Protein AF-A0A1V5H7J7-F1 (afdb_monomer_lite)

pLDDT: mean 72.94, std 15.12, range [36.56, 96.06]

Foldseek 3Di:
DPPDPDPCVVVVVVVCVVCVVVVVVVVVVVVVVLVVVVVVLVVVLVVVCVVPVVVSCVVSVLQVDFDWDWDWDQDPVGIDTDTDGHRPSDD

Radius of gyration: 19.57 Å; chains: 1; bounding box: 46×24×53 Å

Secondary structure (DSSP, 8-state):
---S--TTHHHHHHHHHH-HHHHHHHHHHHHHHHHHHHHHHHHHHHHHHHH-HHHHHHHTGGGT--EEEEEEEEETTEEEEEEEEE-----

Structure (mmCIF, N/CA/C/O backbone):
data_AF-A0A1V5H7J7-F1
#
_entry.id   AF-A0A1V5H7J7-F1
#
loop_
_atom_site.group_PDB
_atom_site.id
_atom_site.type_symbol
_atom_site.label_atom_id
_atom_site.label_alt_id
_atom_site.label_comp_id
_atom_site.label_asym_id
_atom_site.label_entity_id
_atom_site.label_seq_id
_atom_site.pdbx_PDB_ins_code
_atom_site.Cartn_x
_atom_site.Cartn_y
_atom_site.Cartn_z
_atom_site.occupancy
_atom_site.B_iso_or_equiv
_atom_site.auth_seq_id
_atom_site.auth_comp_id
_atom_site.auth_asym_id
_atom_site.auth_atom_id
_atom_site.pdbx_PDB_model_num
ATOM 1 N N . MET A 1 1 ? -10.224 3.922 14.160 1.00 61.62 1 MET A N 1
ATOM 2 C CA . MET A 1 1 ? -9.378 4.825 14.961 1.00 61.62 1 MET A CA 1
ATOM 3 C C . MET A 1 1 ? -8.881 5.890 14.013 1.00 61.62 1 MET A C 1
ATOM 5 O O . MET A 1 1 ? -8.402 5.538 12.937 1.00 61.62 1 MET A O 1
ATOM 9 N N . VAL A 1 2 ? -9.119 7.155 14.339 1.00 57.69 2 VAL A N 1
ATOM 10 C CA . VAL A 1 2 ? -8.744 8.268 13.458 1.00 57.69 2 VAL A CA 1
ATOM 11 C C . VAL A 1 2 ? -7.240 8.469 13.621 1.00 57.69 2 VAL A C 1
ATOM 13 O O . VAL A 1 2 ? -6.766 8.737 14.718 1.00 57.69 2 VAL A O 1
ATOM 16 N N . THR A 1 3 ? -6.474 8.248 12.555 1.00 58.00 3 THR A N 1
ATOM 17 C CA . THR A 1 3 ? -5.001 8.171 12.598 1.00 58.00 3 THR A CA 1
ATOM 18 C C . THR A 1 3 ? -4.301 9.528 12.521 1.00 58.00 3 THR A C 1
ATOM 20 O O . THR A 1 3 ? -3.075 9.582 12.518 1.00 58.00 3 THR A O 1
ATOM 23 N N . ASN A 1 4 ? -5.070 10.613 12.441 1.00 60.66 4 ASN A N 1
ATOM 24 C CA . ASN A 1 4 ? -4.595 11.960 12.151 1.00 60.66 4 ASN A CA 1
ATOM 25 C C . ASN A 1 4 ? -5.039 12.890 13.293 1.00 60.66 4 ASN A C 1
ATOM 27 O O . ASN A 1 4 ? -6.053 12.606 13.939 1.00 60.66 4 ASN A O 1
ATOM 31 N N . ASP A 1 5 ? -4.335 14.008 13.502 1.00 68.25 5 ASP A N 1
ATOM 32 C CA . ASP A 1 5 ? -4.713 15.064 14.461 1.00 68.25 5 ASP A CA 1
ATOM 33 C C . ASP A 1 5 ? -5.921 15.865 13.943 1.00 68.25 5 ASP A C 1
ATOM 35 O O . ASP A 1 5 ? -5.866 17.042 13.595 1.00 68.25 5 ASP A O 1
ATOM 39 N N . HIS A 1 6 ? -7.040 15.165 13.794 1.00 73.12 6 HIS A N 1
ATOM 40 C CA . HIS A 1 6 ? -8.293 15.733 13.344 1.00 73.12 6 HIS A CA 1
ATOM 41 C C . HIS A 1 6 ? -8.978 16.408 14.533 1.00 73.12 6 HIS A C 1
ATOM 43 O O . HIS A 1 6 ? -9.194 15.768 15.563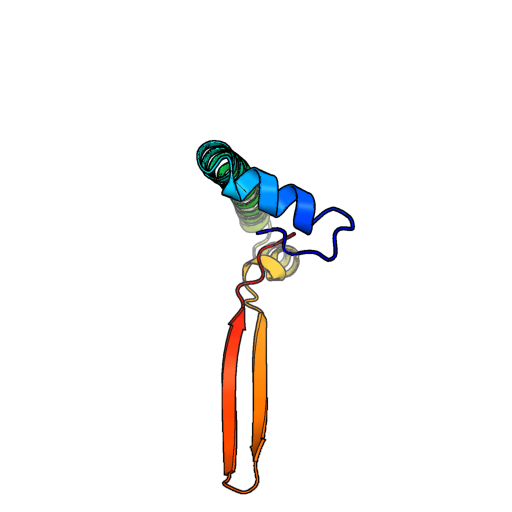 1.00 73.12 6 HIS A O 1
ATOM 49 N N . SER A 1 7 ? -9.391 17.667 14.374 1.00 84.38 7 SER A N 1
ATOM 50 C CA . SER A 1 7 ? -10.071 18.466 15.412 1.00 84.38 7 SER A CA 1
ATOM 51 C C . SER A 1 7 ? -11.285 17.762 16.033 1.00 84.38 7 SER A C 1
ATOM 53 O O . SER A 1 7 ? -11.613 17.980 17.195 1.00 84.38 7 SER A O 1
ATOM 55 N N . HIS A 1 8 ? -11.929 16.870 15.277 1.00 83.75 8 HIS A N 1
ATOM 56 C CA . HIS A 1 8 ? -13.093 16.092 15.714 1.00 83.75 8 HIS A CA 1
ATOM 57 C C . HIS A 1 8 ? -12.789 14.625 16.056 1.00 83.75 8 HIS A C 1
ATOM 59 O O . HIS A 1 8 ? -13.715 13.820 16.143 1.00 83.75 8 HIS A O 1
ATOM 65 N N . ARG A 1 9 ? -11.516 14.245 16.232 1.00 81.25 9 ARG A N 1
ATOM 66 C CA . ARG A 1 9 ? -11.103 12.855 16.497 1.00 81.25 9 ARG A CA 1
ATOM 67 C C . ARG A 1 9 ? -11.904 12.216 17.632 1.00 81.25 9 ARG A C 1
ATOM 69 O O . ARG A 1 9 ? -12.464 11.142 17.437 1.00 81.25 9 ARG A O 1
ATOM 76 N N . ASN A 1 10 ? -12.008 12.898 18.770 1.00 83.94 10 ASN A N 1
ATOM 77 C CA . ASN A 1 10 ? -12.699 12.367 19.948 1.00 83.94 10 ASN A CA 1
ATOM 78 C C . ASN A 1 10 ? -14.197 12.143 19.690 1.00 83.94 10 ASN A C 1
ATOM 80 O O . ASN A 1 10 ? -14.741 11.125 20.102 1.00 83.94 10 ASN A O 1
ATOM 84 N N . ALA A 1 11 ? -14.848 13.047 18.954 1.00 85.06 11 ALA A N 1
ATOM 85 C CA . ALA A 1 11 ? -16.261 12.911 18.602 1.00 85.06 11 ALA A CA 1
ATOM 86 C C . ALA A 1 11 ? -16.505 11.731 17.644 1.00 85.06 11 ALA A C 1
ATOM 88 O O . ALA A 1 11 ? -17.444 10.964 17.823 1.00 85.06 11 ALA A O 1
ATOM 89 N N . ILE A 1 12 ? -15.627 11.543 16.655 1.00 80.31 12 ILE A N 1
ATOM 90 C CA . ILE A 1 12 ? -15.711 10.422 15.708 1.00 80.31 12 ILE A CA 1
ATOM 91 C C . ILE A 1 12 ? -15.463 9.084 16.419 1.00 80.31 12 ILE A C 1
ATOM 93 O O . ILE A 1 12 ? -16.150 8.098 16.150 1.00 80.31 12 ILE A O 1
ATOM 97 N N . GLU A 1 13 ? -14.493 9.030 17.334 1.00 84.69 13 GLU A N 1
ATOM 98 C CA . GLU A 1 13 ? -14.221 7.813 18.105 1.00 84.69 13 GLU A CA 1
ATOM 99 C C . GLU A 1 13 ? -15.356 7.474 19.079 1.00 84.69 13 GLU A C 1
ATOM 101 O O . GLU A 1 13 ? -15.679 6.294 19.207 1.00 84.69 13 GLU A O 1
ATOM 106 N N . ALA A 1 14 ? -16.022 8.474 19.668 1.00 87.81 14 ALA A N 1
ATOM 107 C CA . ALA A 1 14 ? -17.230 8.264 20.469 1.00 87.81 14 ALA A CA 1
ATOM 108 C C . ALA A 1 14 ? -18.371 7.650 19.638 1.00 87.81 14 ALA A C 1
ATOM 110 O O . ALA A 1 14 ? -18.934 6.631 20.034 1.00 87.81 14 ALA A O 1
ATOM 111 N N . ILE A 1 15 ? -18.629 8.170 18.430 1.00 85.50 15 ILE A N 1
ATOM 112 C CA . ILE A 1 15 ? -19.638 7.608 17.513 1.00 85.50 15 ILE A CA 1
ATOM 113 C C . ILE A 1 15 ? -19.333 6.139 17.188 1.00 85.50 15 ILE A C 1
ATOM 115 O O . ILE A 1 15 ? -20.231 5.301 17.195 1.00 85.50 15 ILE A O 1
ATOM 119 N N . PHE A 1 16 ? -18.069 5.793 16.933 1.00 83.50 16 PHE A N 1
ATOM 120 C CA . PHE A 1 16 ? -17.679 4.407 16.652 1.00 83.50 16 PHE A CA 1
ATOM 121 C C . PHE A 1 16 ? -17.708 3.483 17.874 1.00 83.50 16 PHE A C 1
ATOM 123 O O . PHE A 1 16 ? -17.785 2.266 17.692 1.00 83.50 16 PHE A O 1
ATOM 130 N N . ALA A 1 17 ? -17.615 4.027 19.089 1.00 84.88 17 ALA A N 1
ATOM 131 C CA . ALA A 1 17 ? -17.773 3.266 20.325 1.00 84.88 17 ALA A CA 1
ATOM 132 C C . ALA A 1 17 ? -19.252 2.971 20.614 1.00 84.88 17 ALA A C 1
ATOM 134 O O . ALA A 1 17 ? -19.586 1.850 20.989 1.00 84.88 17 ALA A O 1
ATOM 135 N N . GLU A 1 18 ? -20.130 3.950 20.384 1.00 90.56 18 GLU A N 1
ATOM 136 C CA . GLU A 1 18 ? -21.582 3.810 20.554 1.00 90.56 18 GLU A CA 1
ATOM 137 C C . GLU A 1 18 ? -22.228 2.957 19.454 1.00 90.56 18 GLU A C 1
ATOM 139 O O . GLU A 1 18 ? -23.240 2.301 19.696 1.00 90.56 18 GLU A O 1
ATOM 144 N N . ARG A 1 19 ? -21.646 2.965 18.247 1.00 86.44 19 ARG A N 1
ATOM 145 C CA . ARG A 1 19 ? -22.166 2.290 17.048 1.00 86.44 19 ARG A CA 1
ATOM 146 C C . ARG A 1 19 ? -21.087 1.440 16.366 1.00 86.44 19 ARG A C 1
ATOM 148 O O . ARG A 1 19 ? -20.528 1.841 15.333 1.00 86.44 19 ARG A O 1
ATOM 155 N N . PRO A 1 20 ? -20.742 0.268 16.928 1.00 81.81 20 PRO A N 1
ATOM 156 C CA . PRO A 1 20 ? -19.700 -0.605 16.383 1.00 81.81 20 PRO A CA 1
ATOM 157 C C . PRO A 1 20 ? -20.004 -1.113 14.962 1.00 81.81 20 PRO A C 1
ATOM 159 O O . PRO A 1 20 ? -19.082 -1.372 14.185 1.00 81.81 20 PRO A O 1
ATOM 162 N N . GLU A 1 21 ? -21.274 -1.212 14.580 1.00 82.69 21 GLU A N 1
ATOM 163 C CA . GLU A 1 21 ? -21.721 -1.544 13.228 1.00 82.69 21 GLU A CA 1
ATOM 164 C C . GLU A 1 21 ? -21.254 -0.51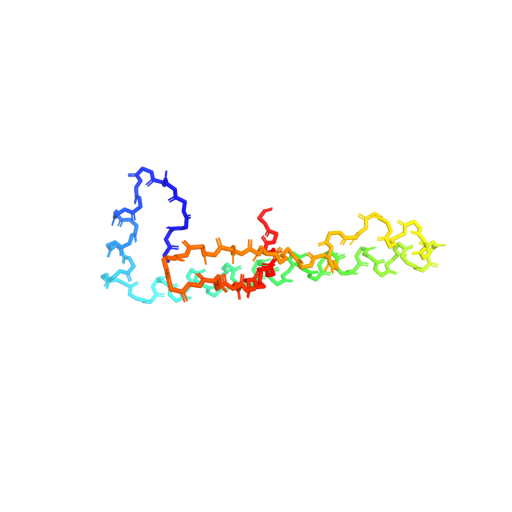4 12.189 1.00 82.69 21 GLU A C 1
ATOM 166 O O . GLU A 1 21 ? -20.719 -0.902 11.149 1.00 82.69 21 GLU A O 1
ATOM 171 N N . LEU A 1 22 ? -21.318 0.785 12.510 1.00 79.00 22 LEU A N 1
ATOM 172 C CA . LEU A 1 22 ? -20.828 1.852 11.631 1.00 79.00 22 LEU A CA 1
ATOM 173 C C . LEU A 1 22 ? -19.309 1.799 11.481 1.00 79.00 22 LEU A C 1
ATOM 175 O O . LEU A 1 22 ? -18.777 2.022 10.393 1.00 79.00 22 LEU A O 1
ATOM 179 N N . ARG A 1 23 ? -18.590 1.457 12.556 1.00 74.81 23 ARG A N 1
ATOM 180 C CA . ARG A 1 23 ? -17.138 1.245 12.498 1.00 74.81 23 ARG A CA 1
ATOM 181 C C . ARG A 1 23 ? -16.785 0.095 11.554 1.00 74.81 23 ARG A C 1
ATOM 183 O O . ARG A 1 23 ? -15.825 0.208 10.784 1.00 74.81 23 ARG A O 1
ATOM 190 N N . ASN A 1 24 ? -17.527 -1.006 11.624 1.00 73.81 24 ASN A N 1
ATOM 191 C CA . ASN A 1 24 ? -17.305 -2.176 10.777 1.00 73.81 24 ASN A CA 1
ATOM 192 C C . ASN A 1 24 ? -17.605 -1.865 9.310 1.00 73.81 24 ASN A C 1
ATOM 194 O O . ASN A 1 24 ? -16.804 -2.199 8.436 1.00 73.81 24 ASN A O 1
ATOM 198 N N . GLU A 1 25 ? -18.709 -1.172 9.039 1.00 77.69 25 GLU A N 1
ATOM 199 C CA . GLU A 1 25 ? -19.092 -0.766 7.689 1.00 77.69 25 GLU A CA 1
ATOM 200 C C . GLU A 1 25 ? -18.094 0.231 7.087 1.00 77.69 25 GLU A C 1
ATOM 202 O O . GLU A 1 25 ? -17.591 0.014 5.982 1.00 77.69 25 GLU A O 1
ATOM 207 N N . TYR A 1 26 ? -17.690 1.245 7.856 1.00 78.25 26 TYR A N 1
ATOM 208 C CA . TYR A 1 26 ? -16.621 2.168 7.476 1.00 78.25 26 TYR A CA 1
ATOM 209 C C . TYR A 1 26 ? -15.319 1.422 7.153 1.00 78.25 26 TYR A C 1
ATOM 211 O O . TYR A 1 26 ? -14.675 1.676 6.133 1.00 78.25 26 TYR A O 1
ATOM 219 N N . THR A 1 27 ? -14.942 0.454 7.992 1.00 75.12 27 THR A N 1
ATOM 220 C CA . THR A 1 27 ? -13.743 -0.371 7.780 1.00 75.12 27 THR A CA 1
ATOM 221 C C . THR A 1 27 ? -13.858 -1.208 6.505 1.00 75.12 27 THR A C 1
ATOM 223 O O . THR A 1 27 ? -12.892 -1.307 5.748 1.00 75.12 27 THR A O 1
ATOM 226 N N . LYS A 1 28 ? -15.032 -1.781 6.228 1.00 68.69 28 LYS A N 1
ATOM 227 C CA . LYS A 1 28 ? -15.291 -2.564 5.014 1.00 68.69 28 LYS A CA 1
ATOM 228 C C . LYS A 1 28 ? -15.161 -1.703 3.756 1.00 68.69 28 LYS A C 1
ATOM 230 O O . LYS A 1 28 ? -14.437 -2.083 2.838 1.00 68.69 28 LYS A O 1
ATOM 235 N N . ILE A 1 29 ? -15.808 -0.537 3.737 1.00 75.00 29 ILE A N 1
ATOM 236 C CA . ILE A 1 29 ? -15.781 0.395 2.599 1.00 75.00 29 ILE A CA 1
ATOM 237 C C . ILE A 1 29 ? -14.356 0.884 2.347 1.00 75.00 29 ILE A C 1
ATOM 239 O O . ILE A 1 29 ? -13.854 0.783 1.229 1.00 75.00 29 ILE A O 1
ATOM 243 N N . THR A 1 30 ? -13.676 1.365 3.387 1.00 73.12 30 THR A N 1
ATOM 244 C CA . THR A 1 30 ? -12.300 1.865 3.253 1.00 73.12 30 THR A CA 1
ATOM 245 C C . THR A 1 30 ? -11.337 0.765 2.813 1.00 73.12 30 THR A C 1
ATOM 247 O O . THR A 1 30 ? -10.523 1.001 1.925 1.00 73.12 30 THR A O 1
ATOM 250 N N . SER A 1 31 ? -11.483 -0.462 3.324 1.00 69.12 31 SER A N 1
ATOM 251 C CA . SER A 1 31 ? -10.672 -1.604 2.876 1.00 69.12 31 SER A CA 1
ATOM 252 C C . SER A 1 31 ? -10.907 -1.944 1.403 1.00 69.12 31 SER A C 1
ATOM 254 O O . SER A 1 31 ? -9.949 -2.216 0.681 1.00 69.12 31 SER A O 1
ATOM 256 N N . MET A 1 32 ? -12.159 -1.897 0.932 1.00 71.00 32 MET A N 1
ATOM 257 C CA . MET A 1 32 ? -12.481 -2.094 -0.485 1.00 71.00 32 MET A CA 1
ATOM 258 C C . MET A 1 32 ? -11.891 -0.993 -1.370 1.00 71.00 32 MET A C 1
ATOM 260 O O . MET A 1 32 ? -11.323 -1.300 -2.416 1.00 71.00 32 MET A O 1
ATOM 264 N N . LEU A 1 33 ? -11.986 0.273 -0.956 1.00 73.62 33 LEU A N 1
ATOM 265 C CA . LEU A 1 33 ? -11.393 1.396 -1.688 1.00 73.62 33 LEU A CA 1
ATOM 266 C C . LEU A 1 33 ? -9.873 1.238 -1.804 1.00 73.62 33 LEU A C 1
ATOM 268 O O . LEU A 1 33 ? -9.329 1.322 -2.905 1.00 73.62 33 LEU A O 1
ATOM 272 N N . THR A 1 34 ? -9.205 0.912 -0.694 1.00 71.25 34 THR A N 1
ATOM 273 C CA . THR A 1 34 ? -7.766 0.626 -0.677 1.00 71.25 34 THR A CA 1
ATOM 274 C C . THR A 1 34 ? -7.413 -0.545 -1.599 1.00 71.25 34 THR A C 1
ATOM 276 O O . THR A 1 34 ? -6.444 -0.465 -2.354 1.00 71.25 34 THR A O 1
ATOM 279 N N . LEU A 1 35 ? -8.208 -1.620 -1.601 1.00 70.06 35 LEU A N 1
ATOM 280 C CA . LEU A 1 35 ? -7.993 -2.760 -2.496 1.00 70.06 35 LEU A CA 1
ATOM 281 C C . LEU A 1 35 ? -8.106 -2.358 -3.974 1.00 70.06 35 LEU A C 1
ATOM 283 O O . LEU A 1 35 ? -7.244 -2.722 -4.774 1.00 70.06 35 LEU A O 1
ATOM 287 N N . VAL A 1 36 ? -9.137 -1.588 -4.334 1.00 79.12 36 VAL A N 1
ATOM 288 C CA . VAL A 1 36 ? -9.339 -1.089 -5.703 1.00 79.12 36 VAL A CA 1
ATOM 289 C C . VAL A 1 36 ? -8.171 -0.208 -6.144 1.00 79.12 36 VAL A C 1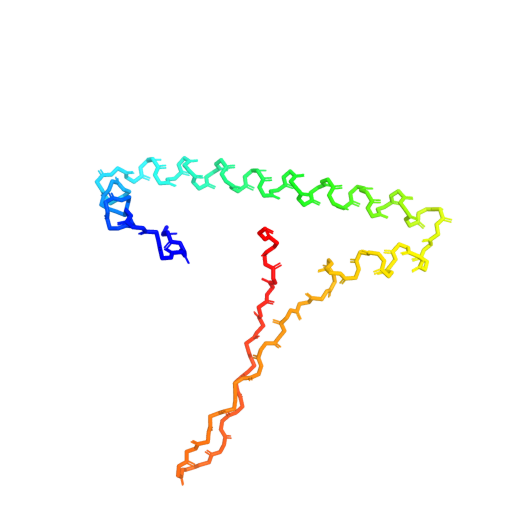
ATOM 291 O O . VAL A 1 36 ? -7.706 -0.317 -7.280 1.00 79.12 36 VAL A O 1
ATOM 294 N N . GLU A 1 37 ? -7.664 0.647 -5.259 1.00 79.12 37 GLU A N 1
ATOM 295 C CA . GLU A 1 37 ? -6.516 1.499 -5.555 1.00 79.12 37 GLU A CA 1
ATOM 296 C C . GLU A 1 37 ? -5.238 0.681 -5.794 1.00 79.12 37 GLU A C 1
ATOM 298 O O . GLU A 1 37 ? -4.526 0.909 -6.779 1.00 79.12 37 GLU A O 1
ATOM 303 N N . HIS A 1 38 ? -4.971 -0.320 -4.951 1.00 77.19 38 HIS A N 1
ATOM 304 C CA . HIS A 1 38 ? -3.844 -1.231 -5.150 1.00 77.19 38 HIS A CA 1
ATOM 305 C C . HIS A 1 38 ? -3.975 -2.034 -6.447 1.00 77.19 38 HIS A C 1
ATOM 307 O O . HIS A 1 38 ? -2.994 -2.150 -7.183 1.00 77.19 38 HIS A O 1
ATOM 313 N N . ALA A 1 39 ? -5.174 -2.523 -6.774 1.00 77.19 39 ALA A N 1
ATOM 314 C CA . ALA A 1 39 ? -5.431 -3.234 -8.024 1.00 77.19 39 ALA A CA 1
ATOM 315 C C . ALA A 1 39 ? -5.177 -2.340 -9.251 1.00 77.19 39 ALA A C 1
ATOM 317 O O . ALA A 1 39 ? -4.533 -2.773 -10.207 1.00 77.19 39 ALA A O 1
ATOM 318 N N . ARG A 1 40 ? -5.604 -1.069 -9.206 1.00 88.25 40 ARG A N 1
ATOM 319 C CA . ARG A 1 40 ? -5.314 -0.081 -10.260 1.00 88.25 40 ARG A CA 1
ATOM 320 C C . ARG A 1 40 ? -3.815 0.154 -10.432 1.00 88.25 40 ARG A C 1
ATOM 322 O O . ARG A 1 40 ? -3.319 0.108 -11.557 1.00 88.25 40 ARG A O 1
ATOM 329 N N . LYS A 1 41 ? -3.088 0.366 -9.329 1.00 84.56 41 LYS A N 1
ATOM 330 C CA . LYS A 1 41 ? -1.627 0.561 -9.343 1.00 84.56 41 LYS A CA 1
ATOM 331 C C . LYS A 1 41 ? -0.894 -0.669 -9.893 1.00 84.56 41 LYS A C 1
ATOM 333 O O . LYS A 1 41 ? 0.006 -0.509 -10.714 1.00 84.56 41 LYS A O 1
ATOM 338 N N . ALA A 1 42 ? -1.314 -1.876 -9.509 1.00 84.62 42 ALA A N 1
ATOM 339 C CA . ALA A 1 42 ? -0.757 -3.125 -10.026 1.00 84.62 42 ALA A CA 1
ATOM 340 C C . ALA A 1 42 ? -1.022 -3.299 -11.531 1.00 84.62 42 ALA A C 1
ATOM 342 O O . ALA A 1 42 ? -0.104 -3.615 -12.284 1.00 84.62 42 ALA A O 1
ATOM 343 N N . GLY A 1 43 ? -2.250 -3.032 -11.990 1.00 89.38 43 GLY A N 1
ATOM 344 C CA . GLY A 1 43 ? -2.598 -3.084 -13.412 1.00 89.38 43 GLY A CA 1
ATOM 345 C C . GLY A 1 43 ? -1.761 -2.121 -14.259 1.00 89.38 43 GLY A C 1
ATOM 346 O O . GLY A 1 43 ? -1.213 -2.525 -15.284 1.00 89.38 43 GLY A O 1
ATOM 347 N N . ALA A 1 44 ? -1.595 -0.880 -13.793 1.00 92.25 44 ALA A N 1
ATOM 348 C 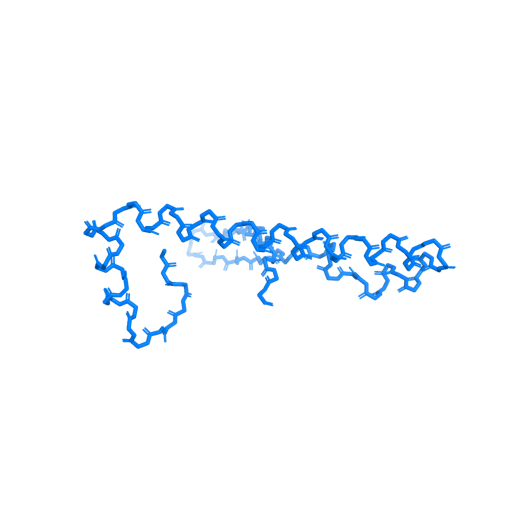CA . ALA A 1 44 ? -0.769 0.121 -14.465 1.00 92.25 44 ALA A CA 1
ATOM 349 C C . ALA A 1 44 ? 0.716 -0.284 -14.515 1.00 92.25 44 ALA A C 1
ATOM 351 O O . ALA A 1 44 ? 1.352 -0.153 -15.560 1.00 92.25 44 ALA A O 1
ATOM 352 N N . PHE A 1 45 ? 1.253 -0.839 -13.421 1.00 90.81 45 PHE A N 1
ATOM 353 C CA . PHE A 1 45 ? 2.608 -1.394 -13.410 1.00 90.81 45 PHE A CA 1
ATOM 354 C C . PHE A 1 45 ? 2.764 -2.530 -14.427 1.00 90.81 45 PHE A C 1
ATOM 356 O O . PHE A 1 45 ? 3.711 -2.513 -15.205 1.00 90.81 45 PHE A O 1
ATOM 363 N N . HIS A 1 46 ? 1.833 -3.490 -14.471 1.00 90.75 46 HIS A N 1
ATOM 364 C CA . HIS A 1 46 ? 1.906 -4.609 -15.414 1.00 90.75 46 HIS A CA 1
ATOM 365 C C . HIS A 1 46 ? 1.852 -4.165 -16.877 1.00 90.75 46 HIS A C 1
ATOM 367 O O . HIS A 1 46 ? 2.540 -4.756 -17.705 1.00 90.75 46 HIS A O 1
ATOM 373 N N . GLN A 1 47 ? 1.053 -3.146 -17.204 1.00 94.75 47 GLN A N 1
ATOM 374 C CA . GLN A 1 47 ? 1.032 -2.570 -18.550 1.00 94.75 47 GLN A CA 1
ATOM 375 C C . GLN A 1 47 ? 2.377 -1.922 -18.891 1.00 94.75 47 GLN A C 1
ATOM 377 O O . GLN A 1 47 ? 3.000 -2.325 -19.868 1.00 94.75 47 GLN A O 1
ATOM 382 N N . ALA A 1 48 ? 2.880 -1.028 -18.033 1.00 92.62 48 ALA A N 1
ATOM 383 C CA . ALA A 1 48 ? 4.170 -0.371 -18.245 1.00 92.62 48 ALA A CA 1
ATOM 384 C C . ALA A 1 48 ? 5.334 -1.375 -18.330 1.00 92.62 48 ALA A C 1
ATOM 386 O O . ALA A 1 48 ? 6.246 -1.206 -19.131 1.00 92.62 48 ALA A O 1
ATOM 387 N N . TYR A 1 49 ? 5.292 -2.445 -17.532 1.00 91.69 49 TYR A N 1
ATOM 388 C CA . TYR A 1 49 ? 6.326 -3.479 -17.520 1.00 91.69 49 TYR A CA 1
ATOM 389 C C . TYR A 1 49 ? 6.368 -4.290 -18.821 1.00 91.69 49 TYR A C 1
ATOM 391 O O . TYR A 1 49 ? 7.437 -4.752 -19.208 1.00 91.69 49 TYR A O 1
ATOM 399 N N . ARG A 1 50 ? 5.231 -4.469 -19.510 1.00 94.69 50 ARG A N 1
ATOM 400 C CA . ARG A 1 50 ? 5.205 -5.126 -20.830 1.00 94.69 50 ARG A CA 1
ATOM 401 C C . ARG A 1 50 ? 5.873 -4.283 -21.915 1.00 94.69 50 ARG A C 1
ATOM 403 O O . ARG A 1 50 ? 6.368 -4.854 -22.878 1.00 94.69 50 ARG A O 1
ATOM 410 N N . GLU A 1 51 ? 5.863 -2.962 -21.764 1.00 96.06 51 GLU A N 1
ATOM 411 C CA . GLU A 1 51 ? 6.446 -2.016 -22.720 1.00 96.06 51 GLU A CA 1
ATOM 412 C C . GLU A 1 51 ? 7.938 -1.784 -22.443 1.00 96.06 51 GLU A C 1
ATOM 414 O O . GLU A 1 51 ? 8.768 -1.971 -23.329 1.00 96.06 51 GLU A O 1
ATOM 419 N N . ASP A 1 52 ? 8.286 -1.420 -21.204 1.00 95.12 52 ASP A N 1
ATOM 420 C CA . ASP A 1 52 ? 9.664 -1.222 -20.748 1.00 95.12 52 ASP A CA 1
ATOM 421 C C . ASP A 1 52 ? 9.808 -1.645 -19.272 1.00 95.12 52 ASP A C 1
ATOM 423 O O . ASP A 1 52 ? 9.478 -0.885 -18.349 1.00 95.12 52 ASP A O 1
ATOM 427 N N . PRO A 1 53 ? 10.359 -2.845 -19.017 1.00 91.75 53 PRO A N 1
ATOM 428 C CA . PRO A 1 53 ? 10.577 -3.349 -17.667 1.00 91.75 53 PRO A CA 1
ATOM 429 C C . PRO A 1 53 ? 11.429 -2.436 -16.775 1.00 91.75 53 PRO A C 1
ATOM 431 O O . PRO A 1 53 ? 11.167 -2.332 -15.572 1.00 91.75 53 PRO A O 1
ATOM 434 N N . ARG A 1 54 ? 12.460 -1.779 -17.330 1.00 90.44 54 ARG A N 1
ATOM 435 C CA . ARG A 1 54 ? 13.396 -0.956 -16.545 1.00 90.44 54 ARG A CA 1
ATOM 436 C C . ARG A 1 54 ? 12.751 0.366 -16.158 1.00 90.44 54 ARG A C 1
ATOM 438 O O . ARG A 1 54 ? 12.799 0.739 -14.983 1.00 90.44 54 ARG A O 1
ATOM 445 N N . ALA A 1 55 ? 12.110 1.040 -17.110 1.00 87.25 55 ALA A N 1
ATOM 446 C CA . ALA A 1 55 ? 11.384 2.275 -16.828 1.00 87.25 55 ALA A CA 1
ATOM 447 C C . ALA A 1 55 ? 10.207 2.030 -15.870 1.00 87.25 55 ALA A C 1
ATOM 449 O O . ALA A 1 55 ? 9.989 2.821 -14.949 1.00 87.25 55 ALA A O 1
ATOM 450 N N . ALA A 1 56 ? 9.490 0.909 -16.015 1.00 89.19 56 ALA A N 1
ATOM 451 C CA . ALA A 1 56 ? 8.407 0.532 -15.109 1.00 89.19 56 ALA A CA 1
ATOM 452 C C . ALA A 1 56 ? 8.903 0.280 -13.677 1.00 89.19 56 ALA A C 1
ATOM 454 O O . ALA A 1 56 ? 8.326 0.809 -12.726 1.00 89.19 56 ALA A O 1
ATOM 455 N N . ALA A 1 57 ? 9.995 -0.471 -13.502 1.00 86.44 57 ALA A N 1
ATOM 456 C CA . ALA A 1 57 ? 10.570 -0.714 -12.179 1.00 86.44 57 ALA A CA 1
ATOM 457 C C . ALA A 1 57 ? 10.995 0.591 -11.482 1.00 86.44 57 ALA A C 1
ATOM 459 O O . ALA A 1 57 ? 10.724 0.764 -10.295 1.00 86.44 57 ALA A O 1
ATOM 460 N N . ALA A 1 58 ? 11.589 1.535 -12.220 1.00 86.19 58 ALA A N 1
ATOM 461 C CA . ALA A 1 58 ? 11.956 2.845 -11.685 1.00 86.19 58 ALA A CA 1
ATOM 462 C C . ALA A 1 58 ? 10.722 3.695 -11.328 1.00 86.19 58 ALA A C 1
ATOM 464 O O . ALA A 1 58 ? 10.628 4.223 -10.219 1.00 86.19 58 ALA A O 1
ATOM 465 N N . ARG A 1 59 ? 9.740 3.783 -12.235 1.00 85.31 59 ARG A N 1
ATOM 466 C CA . ARG A 1 59 ? 8.514 4.584 -12.060 1.00 85.31 59 ARG A CA 1
ATOM 467 C C . ARG A 1 59 ? 7.641 4.097 -10.902 1.00 85.31 59 ARG A C 1
ATOM 469 O O . ARG A 1 59 ? 6.987 4.908 -10.249 1.00 85.31 59 ARG A O 1
ATOM 476 N N . TYR A 1 60 ? 7.638 2.792 -10.640 1.00 84.88 60 TYR A N 1
ATOM 477 C CA . TYR A 1 60 ? 6.819 2.154 -9.607 1.00 84.88 60 TYR A CA 1
ATOM 478 C C . TYR A 1 60 ? 7.639 1.604 -8.430 1.00 84.88 60 TYR A C 1
ATOM 480 O O . TYR A 1 60 ? 7.129 0.806 -7.647 1.00 84.88 60 TYR A O 1
ATOM 488 N N . ALA A 1 61 ? 8.885 2.055 -8.244 1.00 80.81 61 ALA A N 1
ATOM 489 C CA . ALA A 1 61 ? 9.764 1.606 -7.156 1.00 80.81 61 ALA A CA 1
ATOM 490 C C . ALA A 1 61 ? 9.139 1.770 -5.752 1.00 80.81 61 ALA A C 1
ATOM 492 O O . ALA A 1 61 ? 9.419 0.997 -4.831 1.00 80.81 61 ALA A O 1
ATOM 493 N N . SER A 1 62 ? 8.239 2.745 -5.585 1.00 74.62 62 SER A N 1
ATOM 494 C CA . SER A 1 62 ? 7.475 2.959 -4.350 1.00 74.62 62 SER A CA 1
ATOM 495 C C . SER A 1 62 ? 6.568 1.781 -3.966 1.00 74.62 62 SER A C 1
ATOM 497 O O . SER A 1 62 ? 6.273 1.615 -2.786 1.00 74.62 62 SER A O 1
ATOM 499 N N . LEU A 1 63 ? 6.161 0.935 -4.923 1.00 74.00 63 LEU A N 1
ATOM 500 C CA . LEU A 1 63 ? 5.391 -0.286 -4.653 1.00 74.00 63 LEU A CA 1
ATOM 501 C C . LEU A 1 63 ? 6.233 -1.379 -3.978 1.00 74.00 63 LEU A C 1
ATOM 503 O O . LEU A 1 63 ? 5.683 -2.248 -3.306 1.00 74.00 63 LEU A O 1
ATOM 507 N N . PHE A 1 64 ? 7.557 -1.334 -4.144 1.00 73.25 64 PHE A N 1
ATOM 508 C CA . PHE A 1 64 ? 8.485 -2.376 -3.689 1.00 73.25 64 PHE A CA 1
ATOM 509 C C . PHE A 1 64 ? 9.341 -1.943 -2.495 1.00 73.25 64 PHE A C 1
ATOM 511 O O . PHE A 1 64 ? 10.002 -2.765 -1.861 1.00 73.25 64 PHE A O 1
ATOM 518 N N . THR A 1 65 ? 9.320 -0.657 -2.150 1.00 63.94 65 THR A N 1
ATOM 519 C CA . THR A 1 65 ? 10.045 -0.125 -0.996 1.00 63.94 65 THR A CA 1
ATOM 520 C C . THR A 1 65 ? 9.185 -0.236 0.262 1.00 63.94 65 THR A C 1
ATOM 522 O O . THR A 1 65 ? 8.316 0.588 0.540 1.00 63.94 65 THR A O 1
ATOM 525 N N . SER A 1 66 ? 9.442 -1.262 1.079 1.00 55.09 66 SER A N 1
ATOM 526 C CA . SER A 1 66 ? 8.998 -1.234 2.475 1.00 55.09 66 SER A CA 1
ATOM 527 C C . SER A 1 66 ? 9.908 -0.283 3.248 1.00 55.09 66 SER A C 1
ATOM 529 O O . SER A 1 66 ? 11.104 -0.548 3.359 1.00 55.09 66 SER A O 1
ATOM 531 N N . SER A 1 67 ? 9.375 0.808 3.793 1.00 54.44 67 SER A N 1
ATOM 532 C CA . SER A 1 67 ? 10.128 1.674 4.702 1.00 54.44 67 SER A CA 1
ATOM 533 C C . SER A 1 67 ? 10.408 0.920 6.007 1.00 54.44 67 SER A C 1
ATOM 535 O O . SER A 1 67 ? 9.540 0.810 6.871 1.00 54.44 67 SER A O 1
ATOM 537 N N . ALA A 1 68 ? 11.607 0.364 6.159 1.00 49.59 68 ALA A N 1
ATOM 538 C CA . ALA A 1 68 ? 12.085 -0.075 7.462 1.00 49.59 68 ALA A CA 1
ATOM 539 C C . ALA A 1 68 ? 12.599 1.160 8.213 1.00 49.59 68 ALA A C 1
ATOM 541 O O . ALA A 1 68 ? 13.495 1.847 7.730 1.00 49.59 68 ALA A O 1
ATOM 542 N N . SER A 1 69 ? 12.015 1.471 9.368 1.00 51.38 69 SER A N 1
ATOM 543 C CA . SER A 1 69 ? 12.583 2.452 10.293 1.00 51.38 69 SER A CA 1
ATOM 544 C C . SER A 1 69 ? 13.393 1.698 11.340 1.00 51.38 69 SER A C 1
ATOM 546 O O . SER A 1 69 ? 12.846 0.842 12.040 1.00 51.38 69 SER A O 1
ATOM 548 N N . VAL A 1 70 ? 14.685 2.000 11.435 1.00 46.06 70 VAL A N 1
ATOM 549 C CA . VAL A 1 70 ? 15.562 1.467 12.483 1.00 46.06 70 VAL A CA 1
ATOM 550 C C . VAL A 1 70 ? 15.508 2.427 13.665 1.00 46.06 70 VAL A C 1
ATOM 552 O O . VAL A 1 70 ? 15.870 3.593 13.530 1.00 46.06 70 VAL A O 1
ATOM 555 N N . GLY A 1 71 ? 15.019 1.949 14.806 1.00 52.31 71 GLY A N 1
ATOM 556 C CA . GLY A 1 71 ? 15.152 2.643 16.081 1.00 52.31 71 GLY A CA 1
ATOM 557 C C . GLY A 1 71 ? 16.374 2.097 16.806 1.00 52.31 71 GLY A C 1
ATOM 558 O O . GLY A 1 71 ? 16.424 0.905 17.092 1.00 52.31 71 GLY A O 1
ATOM 559 N N . ILE A 1 72 ? 17.356 2.948 17.094 1.00 49.38 72 ILE A N 1
ATOM 560 C CA . ILE A 1 72 ? 18.465 2.595 17.986 1.00 49.38 72 ILE A CA 1
ATOM 561 C C . ILE A 1 72 ? 18.126 3.183 19.349 1.00 49.38 72 ILE A C 1
ATOM 563 O O . ILE A 1 72 ? 18.005 4.402 19.484 1.00 49.38 72 ILE A O 1
ATOM 567 N N . ARG A 1 73 ? 17.947 2.325 20.352 1.00 57.88 73 ARG A N 1
ATOM 568 C CA . ARG A 1 73 ? 17.781 2.755 21.739 1.00 57.88 73 ARG A CA 1
ATOM 569 C C . ARG A 1 73 ? 19.100 2.520 22.460 1.00 57.88 73 ARG A C 1
ATOM 571 O O . ARG A 1 73 ? 19.503 1.385 22.679 1.00 57.88 73 ARG A O 1
ATOM 578 N N . ILE A 1 74 ? 19.770 3.609 22.814 1.00 60.28 74 ILE A N 1
ATOM 579 C CA . ILE A 1 74 ? 20.993 3.567 23.617 1.00 60.28 74 ILE A CA 1
ATOM 580 C C . ILE A 1 74 ? 20.582 3.741 25.080 1.00 60.28 74 ILE A C 1
ATOM 582 O O . ILE A 1 74 ? 19.868 4.687 25.413 1.00 60.28 74 ILE A O 1
ATOM 586 N N . SER A 1 75 ? 20.997 2.813 25.941 1.00 67.00 75 SER A N 1
ATOM 587 C CA . SER A 1 75 ? 20.787 2.866 27.391 1.00 67.00 75 SER A CA 1
ATOM 588 C C . SER A 1 75 ? 22.100 2.612 28.133 1.00 67.00 75 SER A C 1
ATOM 590 O O . SER A 1 75 ? 23.057 2.109 27.545 1.00 67.00 75 SER A O 1
ATOM 592 N N . GLU A 1 76 ? 22.142 2.910 29.434 1.00 63.12 76 GLU A N 1
ATOM 593 C CA . GLU A 1 76 ? 23.315 2.646 30.289 1.00 63.12 76 GLU A CA 1
ATOM 594 C C . GLU A 1 76 ? 23.702 1.156 30.358 1.00 63.12 76 GLU A C 1
ATOM 596 O O . GLU A 1 76 ? 24.815 0.825 30.758 1.00 63.12 76 GLU A O 1
ATOM 601 N N . HIS A 1 77 ? 22.813 0.248 29.942 1.00 66.44 77 HIS A N 1
ATOM 602 C CA . HIS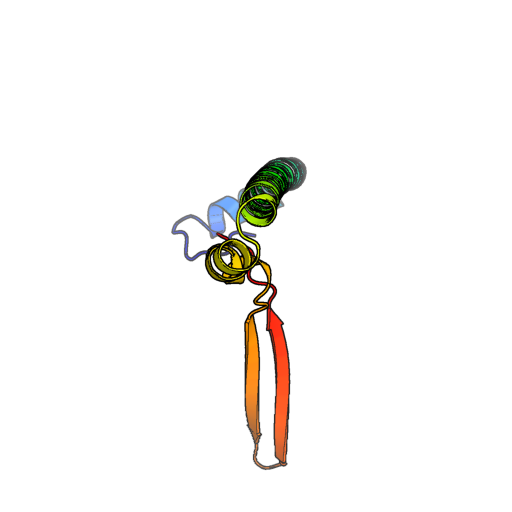 A 1 77 ? 23.025 -1.202 29.969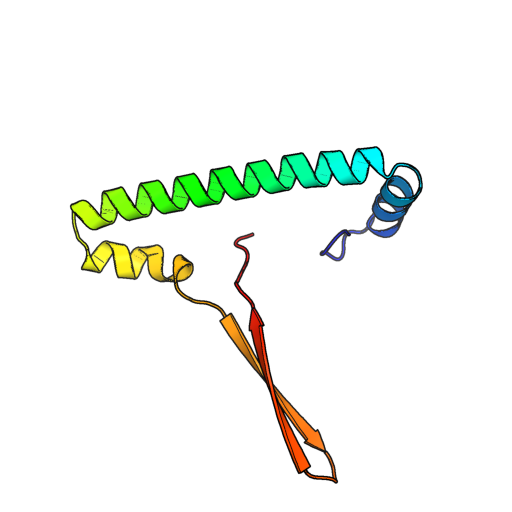 1.00 66.44 77 HIS A CA 1
ATOM 603 C C . HIS A 1 77 ? 23.304 -1.817 28.589 1.00 66.44 77 HIS A C 1
ATOM 605 O O . HIS A 1 77 ? 23.459 -3.032 28.484 1.00 66.44 77 HIS A O 1
ATOM 611 N N . GLY A 1 78 ? 23.389 -1.001 27.532 1.00 59.16 78 GLY A N 1
ATOM 612 C CA . GLY A 1 78 ? 23.679 -1.467 26.177 1.00 59.16 78 GLY A CA 1
ATOM 613 C C . GLY A 1 78 ? 22.852 -0.781 25.092 1.00 59.16 78 GLY A C 1
ATOM 614 O O . GLY A 1 78 ? 22.044 0.116 25.350 1.00 59.16 78 GLY A O 1
ATOM 615 N N . THR A 1 79 ? 23.092 -1.203 23.848 1.00 63.41 79 THR A N 1
ATOM 616 C CA . THR A 1 79 ? 22.399 -0.697 22.656 1.00 63.41 79 THR A CA 1
ATOM 617 C C . THR A 1 79 ? 21.395 -1.727 22.155 1.00 63.41 79 THR A C 1
ATOM 619 O O . THR A 1 79 ? 21.792 -2.798 21.700 1.00 63.41 79 THR A O 1
ATOM 622 N N . ASP A 1 80 ? 20.113 -1.371 22.167 1.00 62.88 80 ASP A N 1
ATOM 623 C CA . ASP A 1 80 ? 19.054 -2.162 21.548 1.00 62.88 80 ASP A CA 1
ATOM 624 C C . ASP A 1 80 ? 18.792 -1.655 20.127 1.00 62.88 80 ASP A C 1
ATOM 626 O O . ASP A 1 80 ? 18.469 -0.481 19.907 1.00 62.88 80 ASP A O 1
ATOM 630 N N . ILE A 1 81 ? 18.906 -2.550 19.145 1.00 56.78 81 ILE A N 1
ATOM 631 C CA . ILE A 1 81 ? 18.552 -2.268 17.751 1.00 56.78 81 ILE A CA 1
ATOM 632 C C . ILE A 1 81 ? 17.147 -2.812 17.498 1.00 56.78 81 ILE A C 1
ATOM 634 O O . ILE A 1 81 ? 16.933 -4.023 17.471 1.00 56.78 81 ILE A O 1
ATOM 638 N N . VAL A 1 82 ? 16.186 -1.917 17.268 1.00 61.28 82 VAL A N 1
ATOM 639 C CA . VAL A 1 82 ? 14.798 -2.277 16.968 1.00 61.28 82 VAL A CA 1
ATOM 640 C C . VAL A 1 82 ? 14.503 -2.017 15.493 1.00 61.28 82 VAL A C 1
ATOM 642 O O . VAL A 1 82 ? 14.470 -0.880 15.016 1.00 61.28 82 VAL A O 1
ATOM 645 N N . LEU A 1 83 ? 14.266 -3.098 14.753 1.00 48.69 83 LEU A N 1
ATOM 646 C CA . LEU A 1 83 ? 13.864 -3.060 13.349 1.00 48.69 83 LEU A CA 1
ATOM 647 C C . LEU A 1 83 ? 12.340 -2.969 13.246 1.00 48.69 83 LEU A C 1
ATOM 649 O O . LEU A 1 83 ? 11.631 -3.962 13.407 1.00 48.69 83 LEU A O 1
ATOM 653 N N . HIS A 1 84 ? 11.816 -1.788 12.921 1.00 53.31 84 HIS A N 1
ATOM 654 C CA . HIS A 1 84 ? 10.398 -1.631 12.613 1.00 53.31 84 HIS A CA 1
ATOM 655 C C . HIS A 1 84 ? 10.183 -1.701 11.101 1.00 53.31 84 HIS A C 1
ATOM 657 O O . HIS A 1 84 ? 10.466 -0.754 10.364 1.00 53.31 84 HIS A O 1
ATOM 663 N N . ARG A 1 85 ? 9.633 -2.817 10.617 1.00 46.69 85 ARG A N 1
ATOM 664 C CA . ARG A 1 85 ? 9.168 -2.923 9.229 1.00 46.69 85 ARG A CA 1
ATOM 665 C C . ARG A 1 85 ? 7.826 -2.203 9.099 1.00 46.69 85 ARG A C 1
ATOM 667 O O . ARG A 1 85 ? 6.797 -2.747 9.489 1.00 46.69 85 ARG A O 1
ATOM 674 N N . ARG A 1 86 ? 7.813 -0.993 8.534 1.00 53.97 86 ARG A N 1
ATOM 675 C CA . ARG A 1 86 ? 6.571 -0.334 8.111 1.00 53.97 86 ARG A CA 1
ATOM 676 C C . ARG A 1 86 ? 6.374 -0.575 6.619 1.00 53.97 86 ARG A C 1
ATOM 678 O O . ARG A 1 86 ? 7.072 -0.016 5.776 1.00 53.97 86 ARG A O 1
ATOM 685 N N . THR A 1 87 ? 5.401 -1.406 6.266 1.00 48.47 87 THR A N 1
ATOM 686 C CA . THR A 1 87 ? 4.834 -1.367 4.918 1.00 48.47 87 THR A CA 1
ATOM 687 C C . THR A 1 87 ? 4.119 -0.026 4.783 1.00 48.47 87 THR A C 1
ATOM 689 O O . THR A 1 87 ? 3.155 0.256 5.494 1.00 48.47 87 THR A O 1
ATOM 692 N N . ARG A 1 88 ? 4.652 0.860 3.937 1.00 46.75 88 ARG A N 1
ATOM 693 C CA . ARG A 1 88 ? 4.072 2.181 3.699 1.00 46.75 88 ARG A CA 1
ATOM 694 C C . ARG A 1 88 ? 2.716 1.967 3.020 1.00 46.75 88 ARG A C 1
ATOM 696 O O . ARG A 1 88 ? 2.663 1.733 1.817 1.00 46.75 88 ARG A O 1
ATOM 703 N N . ARG A 1 89 ? 1.619 1.993 3.786 1.00 44.66 89 ARG A N 1
ATOM 704 C CA . ARG A 1 89 ? 0.278 2.138 3.206 1.00 44.66 89 ARG A CA 1
ATOM 705 C C . ARG A 1 89 ? 0.273 3.483 2.493 1.00 44.66 89 ARG A C 1
ATOM 707 O O . ARG A 1 89 ? 0.505 4.510 3.124 1.00 44.66 89 ARG A O 1
ATOM 714 N N . SER A 1 90 ? 0.142 3.439 1.172 1.00 39.41 90 SER A N 1
ATOM 715 C CA . SER A 1 90 ? -0.034 4.631 0.352 1.00 39.41 90 SER A CA 1
ATOM 716 C C . SER A 1 90 ? -1.284 5.348 0.860 1.00 39.41 90 SER A C 1
ATOM 718 O O . SER A 1 90 ? -2.353 4.744 0.862 1.00 39.41 90 SER A O 1
ATOM 720 N N . GLY A 1 91 ? -1.104 6.558 1.382 1.00 36.56 91 GLY A N 1
ATOM 721 C CA . GLY A 1 91 ? -2.174 7.533 1.570 1.00 36.56 91 GLY A CA 1
ATOM 722 C C . GLY A 1 91 ? -2.215 8.483 0.388 1.00 36.56 91 GLY A C 1
ATOM 723 O O . GLY A 1 91 ? -1.197 8.527 -0.349 1.00 36.56 91 GLY A O 1
#

Sequence (91 aa):
MVTNDHSHRNAIEAIFAERPELRNEYTKITSMLTLVEHARKAGAFHQAYREDPRAAAARYASLFTSSASVGIRISEHGTDIVLHRRTRRSG